Protein AF-A0A421CCI4-F1 (afdb_monomer)

Foldseek 3Di:
DVVVVVLVVVVVVLVVVLVVVCVVDVVVSVVSVPDPVVLVSVLVVCCVVPVDPPVSVVSVVVCVLLVVLVVQLVVQLVVCVVVVHDNVVSNVVSVVSSVVSVVVSCVVCVVVVNDD

Radius of gyration: 17.0 Å; Cα contacts (8 Å, |Δi|>4): 58; chains: 1; bounding box: 45×32×39 Å

Secondary structure (DSSP, 8-state):
-HHHHHHHHHHHHHHHHHHHHHHH-HHHHHHHHHS-HHHHHHHHHHHHHH--HHHHHHHHHHHHHHHHHHHHHHHHHHHHHHTT--HHHHHHHHHHHHHHHHHHHHHHHHHTT---

pLDDT: mean 93.93, std 5.48, range [61.75, 98.5]

Structure (mmCIF, N/CA/C/O backbone):
data_AF-A0A421CCI4-F1
#
_entry.id   AF-A0A421CCI4-F1
#
loop_
_atom_site.group_PDB
_atom_site.id
_atom_site.type_symbol
_atom_site.label_atom_id
_atom_site.label_alt_id
_atom_site.label_comp_id
_atom_site.label_asym_id
_atom_site.label_entity_id
_atom_site.label_seq_id
_atom_site.pdbx_PDB_ins_code
_atom_site.Cartn_x
_atom_site.Cartn_y
_atom_site.Cartn_z
_atom_site.occupancy
_atom_site.B_iso_or_equiv
_atom_site.auth_seq_id
_atom_site.auth_comp_id
_atom_site.auth_asym_id
_atom_site.auth_atom_id
_atom_site.pdbx_PDB_model_num
ATOM 1 N N . MET A 1 1 ? 25.540 0.327 0.038 1.00 84.88 1 MET A N 1
ATOM 2 C CA . MET A 1 1 ? 24.923 0.548 1.369 1.00 84.88 1 MET A CA 1
ATOM 3 C C . MET A 1 1 ? 24.220 1.898 1.479 1.00 84.88 1 MET A C 1
ATOM 5 O O . MET A 1 1 ? 23.029 1.889 1.754 1.00 84.88 1 MET A O 1
ATOM 9 N N . LEU A 1 2 ? 24.875 3.031 1.180 1.00 91.44 2 LEU A N 1
ATOM 10 C CA . LEU A 1 2 ? 24.261 4.371 1.271 1.00 91.44 2 LEU A CA 1
ATOM 11 C C . LEU A 1 2 ? 22.915 4.498 0.530 1.00 91.44 2 LEU A C 1
ATOM 13 O O . LEU A 1 2 ? 21.939 4.973 1.099 1.00 91.44 2 LEU A O 1
ATOM 17 N N . ARG A 1 3 ? 22.821 3.979 -0.700 1.00 89.25 3 ARG A N 1
ATOM 18 C CA . ARG A 1 3 ? 21.567 3.971 -1.474 1.00 89.25 3 ARG A CA 1
ATOM 19 C C . ARG A 1 3 ? 20.414 3.253 -0.760 1.00 89.25 3 ARG A C 1
ATOM 21 O O . ARG A 1 3 ? 19.285 3.723 -0.805 1.00 89.25 3 ARG A O 1
ATOM 28 N N . TYR A 1 4 ? 20.690 2.132 -0.094 1.00 92.00 4 TYR A N 1
ATOM 29 C CA . TYR A 1 4 ? 19.677 1.398 0.670 1.00 92.00 4 TYR A CA 1
ATOM 30 C C . TYR A 1 4 ? 19.251 2.169 1.920 1.00 92.00 4 TYR A C 1
ATOM 32 O O . TYR A 1 4 ? 18.060 2.240 2.198 1.00 92.00 4 TYR A O 1
ATOM 40 N N . ILE A 1 5 ? 20.196 2.812 2.615 1.00 95.12 5 ILE A N 1
ATOM 41 C CA . ILE A 1 5 ? 19.899 3.676 3.767 1.00 95.12 5 ILE A CA 1
ATOM 42 C C . ILE A 1 5 ? 18.965 4.816 3.348 1.00 95.12 5 ILE A C 1
ATOM 44 O O . ILE A 1 5 ? 17.956 5.047 4.005 1.00 95.12 5 ILE A O 1
ATOM 48 N N . VAL A 1 6 ? 19.239 5.470 2.215 1.00 93.50 6 VAL A N 1
ATOM 49 C CA . VAL A 1 6 ? 18.368 6.527 1.676 1.00 93.50 6 VAL A CA 1
ATOM 50 C C . VAL A 1 6 ? 16.974 5.985 1.350 1.00 93.50 6 VAL A C 1
ATOM 52 O O . VAL A 1 6 ? 15.985 6.580 1.773 1.00 93.50 6 VAL A O 1
ATOM 55 N N . LYS A 1 7 ? 16.871 4.837 0.661 1.00 91.31 7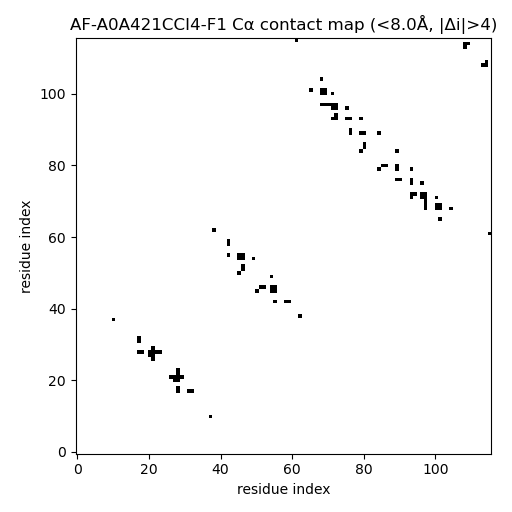 LYS A N 1
ATOM 56 C CA . LYS A 1 7 ? 15.572 4.202 0.364 1.00 91.31 7 LYS A CA 1
ATOM 57 C C . LYS A 1 7 ? 14.779 3.915 1.648 1.00 91.31 7 LYS A C 1
ATOM 59 O O . LYS A 1 7 ? 13.579 4.186 1.688 1.00 91.31 7 LYS A O 1
ATOM 64 N N . ILE A 1 8 ? 15.440 3.416 2.695 1.00 94.25 8 ILE A N 1
ATOM 65 C CA . ILE A 1 8 ? 14.822 3.120 3.996 1.00 94.25 8 ILE A CA 1
ATOM 66 C C . ILE A 1 8 ? 14.342 4.402 4.682 1.00 94.25 8 ILE A C 1
ATOM 68 O O . ILE A 1 8 ? 13.180 4.465 5.071 1.00 94.25 8 ILE A O 1
ATOM 72 N N . LEU A 1 9 ? 15.198 5.425 4.792 1.00 95.56 9 LEU A N 1
ATOM 73 C CA . LEU A 1 9 ? 14.865 6.685 5.466 1.00 95.56 9 LEU A CA 1
ATOM 74 C C . LEU A 1 9 ? 13.706 7.415 4.784 1.00 95.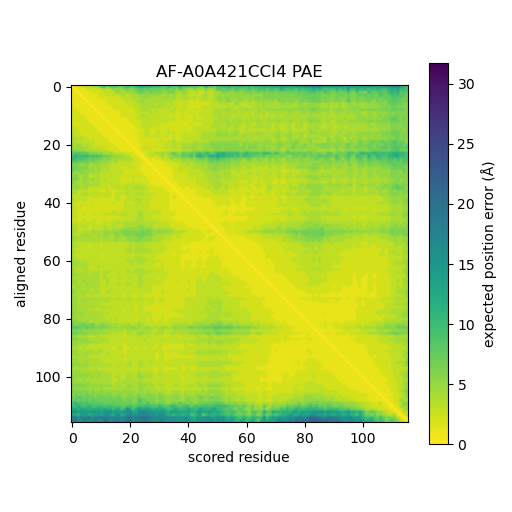56 9 LEU A C 1
ATOM 76 O O . LEU A 1 9 ? 12.776 7.852 5.452 1.00 95.56 9 LEU A O 1
ATOM 80 N N . VAL A 1 10 ? 13.721 7.515 3.454 1.00 93.44 10 VAL A N 1
ATOM 81 C CA . VAL A 1 10 ? 12.626 8.161 2.715 1.00 93.44 10 VAL A CA 1
ATOM 82 C C . VAL A 1 10 ? 11.316 7.398 2.921 1.00 93.44 10 VAL A C 1
ATOM 84 O O . VAL A 1 10 ? 10.279 8.008 3.177 1.00 93.44 10 VAL A O 1
ATOM 87 N N . SER A 1 11 ? 11.357 6.063 2.870 1.00 92.50 11 SER A N 1
ATOM 88 C CA . SER A 1 11 ? 10.158 5.236 3.048 1.00 92.50 11 SER A CA 1
ATOM 89 C C . SER A 1 11 ? 9.589 5.345 4.464 1.00 92.50 11 SER A C 1
ATOM 91 O O . SER A 1 11 ? 8.379 5.502 4.626 1.00 92.50 11 SER A O 1
ATOM 93 N N . SER A 1 12 ? 10.440 5.306 5.495 1.00 94.50 12 SER A N 1
ATOM 94 C CA . SER A 1 12 ? 9.995 5.415 6.887 1.00 94.50 12 SER A CA 1
ATOM 95 C C . SER A 1 12 ? 9.431 6.800 7.202 1.00 94.50 12 SER A C 1
ATOM 97 O O . SER A 1 12 ? 8.395 6.888 7.858 1.00 94.50 12 SER A O 1
ATOM 99 N N . VAL A 1 13 ? 10.038 7.871 6.676 1.00 94.31 13 VAL A N 1
ATOM 100 C CA . VAL A 1 13 ? 9.523 9.241 6.819 1.00 94.31 13 VAL A CA 1
ATOM 101 C C . VAL A 1 13 ? 8.119 9.356 6.235 1.00 94.31 13 VAL A C 1
ATOM 103 O O . VAL A 1 13 ? 7.236 9.886 6.906 1.00 94.31 13 VAL A O 1
ATOM 106 N N . ILE A 1 14 ? 7.870 8.815 5.038 1.00 91.75 14 ILE A N 1
ATOM 107 C CA . ILE A 1 14 ? 6.521 8.828 4.454 1.00 91.75 14 ILE A CA 1
ATOM 108 C C . ILE A 1 14 ? 5.532 8.090 5.357 1.00 91.75 14 ILE A C 1
ATOM 110 O O . ILE A 1 14 ? 4.484 8.644 5.673 1.00 91.75 14 ILE A O 1
ATOM 114 N N . ILE A 1 15 ? 5.865 6.882 5.824 1.00 92.38 15 ILE A N 1
ATOM 115 C CA . ILE A 1 15 ? 4.981 6.095 6.700 1.00 92.38 15 ILE A CA 1
ATOM 116 C C . ILE A 1 15 ? 4.620 6.878 7.971 1.00 92.38 15 ILE A C 1
ATOM 118 O O . ILE A 1 15 ? 3.447 6.942 8.346 1.00 92.38 15 ILE A O 1
ATOM 122 N N . VAL A 1 16 ? 5.610 7.506 8.613 1.00 93.88 16 VAL A N 1
ATOM 123 C CA . VAL A 1 16 ? 5.395 8.322 9.816 1.00 93.88 16 VAL A CA 1
ATOM 124 C C . VAL A 1 16 ? 4.510 9.525 9.501 1.00 93.88 16 VAL A C 1
ATOM 126 O O . VAL A 1 16 ? 3.534 9.753 10.208 1.00 93.88 16 VAL A O 1
ATOM 129 N N . LEU A 1 17 ? 4.786 10.256 8.418 1.00 90.88 17 LEU A N 1
ATOM 130 C CA . LEU A 1 17 ? 3.983 11.414 8.019 1.00 90.88 17 LEU A CA 1
ATOM 131 C C . LEU A 1 17 ? 2.518 11.037 7.771 1.00 90.88 17 LEU A C 1
ATOM 133 O O . LEU A 1 17 ? 1.625 11.707 8.289 1.00 90.88 17 LEU A O 1
ATOM 137 N N . VAL A 1 18 ? 2.255 9.951 7.036 1.00 90.56 18 VAL A N 1
ATOM 138 C CA . VAL A 1 18 ? 0.880 9.483 6.793 1.00 90.56 18 VAL A CA 1
ATOM 139 C C . VAL A 1 18 ? 0.191 9.108 8.106 1.00 90.56 18 VAL A C 1
ATOM 141 O O . VAL A 1 18 ? -0.956 9.502 8.323 1.00 90.56 18 VAL A O 1
ATOM 144 N N . SER A 1 19 ? 0.885 8.399 9.000 1.00 90.56 19 SER A N 1
ATOM 145 C CA . SER A 1 19 ? 0.355 8.010 10.313 1.00 90.56 19 SER A CA 1
ATOM 146 C C . SER A 1 19 ? -0.009 9.229 11.169 1.00 90.56 19 SER A C 1
ATOM 148 O O . SER A 1 19 ? -1.127 9.319 11.677 1.00 90.56 19 SER A O 1
ATOM 150 N N . GLU A 1 20 ? 0.887 10.213 11.276 1.00 93.50 20 GLU A N 1
ATOM 151 C CA . GLU A 1 20 ? 0.664 11.409 12.094 1.00 93.50 20 GLU A CA 1
ATOM 152 C C . GLU A 1 20 ? -0.438 12.316 11.537 1.00 93.50 20 GLU A C 1
ATOM 154 O O . GLU A 1 20 ? -1.245 12.855 12.299 1.00 93.50 20 GLU A O 1
ATOM 159 N N . VAL A 1 21 ? -0.524 12.470 10.213 1.00 91.00 21 VAL A N 1
ATOM 160 C CA . VAL A 1 21 ? -1.592 13.268 9.596 1.00 91.00 21 VAL A CA 1
ATOM 161 C C . VAL A 1 21 ? -2.949 12.577 9.744 1.00 91.00 21 VAL A C 1
ATOM 163 O O . VAL A 1 21 ? -3.941 13.235 10.067 1.00 91.00 21 VAL A O 1
ATOM 166 N N . SER A 1 22 ? -2.997 11.250 9.595 1.00 90.06 22 SER A N 1
ATOM 167 C CA . SER A 1 22 ? -4.241 10.476 9.705 1.00 90.06 22 SER A CA 1
ATOM 168 C C . SER A 1 22 ? -4.850 10.508 11.108 1.00 90.06 22 SER A C 1
ATOM 170 O O . SER A 1 22 ? -6.070 10.444 11.240 1.00 90.06 22 SER A O 1
ATOM 172 N N . LYS A 1 23 ? -4.032 10.676 12.158 1.00 90.81 23 LYS A N 1
ATOM 173 C CA . LYS A 1 23 ? -4.517 10.875 13.538 1.00 90.81 23 LYS A CA 1
ATOM 174 C C . LYS A 1 23 ? -5.273 12.193 13.720 1.00 90.81 23 LYS A C 1
ATOM 176 O O . LYS A 1 23 ? -6.156 12.271 14.567 1.00 90.81 23 LYS A O 1
ATOM 181 N N . LYS A 1 24 ? -4.913 13.235 12.961 1.00 90.06 24 LYS A N 1
ATOM 182 C CA . LYS A 1 24 ? -5.475 14.589 13.105 1.00 90.06 24 LYS A CA 1
ATOM 183 C C . LYS A 1 24 ? -6.760 14.788 12.303 1.00 90.06 24 LYS A C 1
ATOM 185 O O . LYS A 1 24 ? -7.633 15.530 12.736 1.00 90.06 24 LYS A O 1
ATOM 190 N N . SER A 1 25 ? -6.875 14.162 11.131 1.00 90.44 25 SER A N 1
ATOM 191 C CA . SER A 1 25 ? -8.066 14.254 10.280 1.00 90.44 25 SER A CA 1
ATOM 192 C C . SER A 1 25 ? -8.259 12.977 9.473 1.00 90.44 25 SER A C 1
ATOM 194 O O . SER A 1 25 ? -7.410 12.622 8.658 1.00 90.44 25 SER A O 1
ATOM 196 N N . GLY A 1 26 ? -9.413 12.326 9.641 1.00 87.06 26 GLY A N 1
ATOM 197 C CA . GLY A 1 26 ? -9.762 11.132 8.867 1.00 87.06 26 GLY A CA 1
ATOM 198 C C . GLY A 1 26 ? -9.917 11.406 7.366 1.00 87.06 26 GLY A C 1
ATOM 199 O O . GLY A 1 26 ? -9.564 10.556 6.557 1.00 87.06 26 GLY A O 1
ATOM 200 N N . TYR A 1 27 ? -10.379 12.603 6.981 1.00 90.69 27 TYR A N 1
ATOM 201 C CA . TYR A 1 27 ? -10.513 12.989 5.571 1.00 90.69 27 TYR A CA 1
ATOM 202 C C . TYR A 1 27 ? -9.147 13.172 4.898 1.00 90.69 27 TYR A C 1
ATOM 204 O O . TYR A 1 27 ? -8.876 12.562 3.866 1.00 90.69 27 TYR A O 1
ATOM 212 N N . ILE A 1 28 ? -8.261 13.968 5.510 1.00 91.50 28 ILE A N 1
ATOM 213 C CA . ILE A 1 28 ? -6.909 14.197 4.977 1.00 91.50 28 ILE A CA 1
ATOM 214 C C . ILE A 1 28 ? -6.098 12.899 5.038 1.00 91.50 28 ILE A C 1
ATOM 216 O O . ILE A 1 28 ? -5.391 12.573 4.088 1.00 91.50 28 ILE A O 1
ATOM 220 N N . GLY A 1 29 ? -6.247 12.129 6.120 1.00 88.56 29 GL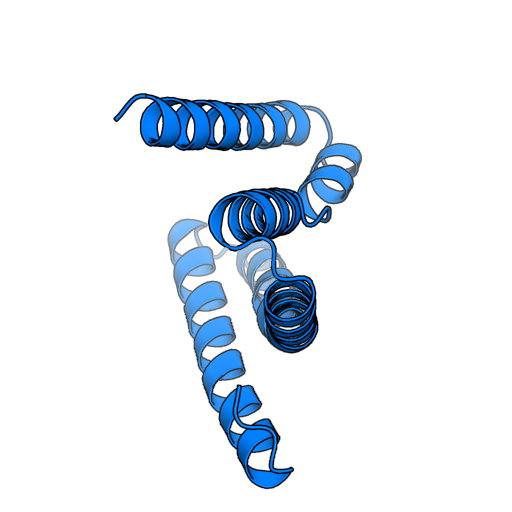Y A N 1
ATOM 221 C CA . GLY A 1 29 ? -5.654 10.803 6.253 1.00 88.56 29 GLY A CA 1
ATOM 222 C C . GLY A 1 29 ? -6.077 9.866 5.127 1.00 88.56 29 GLY A C 1
ATOM 223 O O . GLY A 1 29 ? -5.221 9.266 4.487 1.00 88.56 29 GLY A O 1
ATOM 224 N N . GLY A 1 30 ? -7.376 9.806 4.818 1.00 90.25 30 GLY A N 1
ATOM 225 C CA . GLY A 1 30 ? -7.907 9.022 3.701 1.00 90.25 30 GLY A CA 1
ATOM 226 C C . GLY A 1 30 ? -7.367 9.468 2.340 1.00 90.25 30 GLY A C 1
ATOM 227 O O . GLY A 1 30 ? -6.949 8.626 1.550 1.00 90.25 30 GLY A O 1
ATOM 228 N N . LEU A 1 31 ? -7.304 10.781 2.085 1.00 92.06 31 LEU A N 1
ATOM 229 C CA . LEU A 1 31 ? -6.723 11.329 0.854 1.00 92.06 31 LEU A CA 1
ATOM 230 C C . LEU A 1 31 ? -5.260 10.923 0.691 1.00 92.06 31 LEU A C 1
ATOM 232 O O . LEU A 1 31 ? -4.893 10.360 -0.337 1.00 92.06 31 LEU A O 1
ATOM 236 N N . ILE A 1 32 ? -4.433 11.162 1.708 1.00 90.12 32 ILE A N 1
ATOM 237 C CA . ILE A 1 32 ? -3.004 10.847 1.648 1.00 90.12 32 ILE A CA 1
ATOM 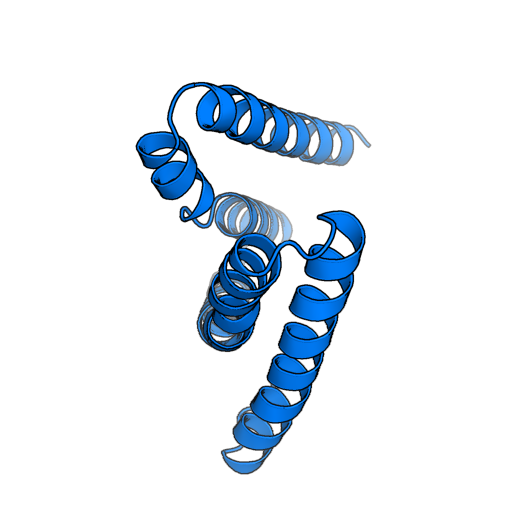238 C C . ILE A 1 32 ? -2.786 9.334 1.548 1.00 90.12 32 ILE A C 1
ATOM 240 O O . ILE A 1 32 ? -1.966 8.896 0.747 1.00 90.12 32 ILE A O 1
ATOM 244 N N . ALA A 1 33 ? -3.533 8.533 2.311 1.00 88.00 33 ALA A N 1
ATOM 245 C CA . ALA A 1 33 ? -3.444 7.076 2.259 1.00 88.00 33 ALA A CA 1
ATOM 246 C C . ALA A 1 33 ? -3.901 6.493 0.909 1.00 88.00 33 ALA A C 1
ATOM 248 O O . ALA A 1 33 ? -3.448 5.413 0.540 1.00 88.00 33 ALA A O 1
ATOM 249 N N . SER A 1 34 ? -4.766 7.195 0.165 1.00 91.19 34 SER A N 1
ATOM 250 C CA . SER A 1 34 ? -5.183 6.788 -1.186 1.00 91.19 34 SER A CA 1
ATOM 251 C C . SER A 1 34 ? -4.137 7.076 -2.267 1.00 91.19 34 SER A C 1
ATOM 253 O O . SER A 1 34 ? -4.189 6.479 -3.343 1.00 91.19 34 SER A O 1
ATOM 255 N N . LEU A 1 35 ? -3.178 7.974 -2.003 1.00 92.94 35 LEU A N 1
ATOM 256 C CA . LEU A 1 35 ? -2.118 8.280 -2.956 1.00 92.94 35 LEU A CA 1
ATOM 257 C C . LEU A 1 35 ? -1.177 7.075 -3.107 1.00 92.94 35 LEU A C 1
ATOM 259 O O . LEU A 1 35 ? -0.761 6.484 -2.108 1.00 92.94 35 LEU A O 1
ATOM 263 N N . PRO A 1 36 ? -0.733 6.748 -4.333 1.00 93.50 36 PRO A N 1
ATOM 264 C CA . PRO A 1 36 ? 0.153 5.618 -4.588 1.00 93.50 36 PRO A CA 1
ATOM 265 C C . PRO A 1 36 ? 1.614 5.925 -4.202 1.00 93.50 36 PRO A C 1
ATOM 267 O O . PRO A 1 36 ? 2.528 5.593 -4.948 1.00 93.50 36 PRO A O 1
ATOM 270 N N . LEU A 1 37 ? 1.875 6.557 -3.050 1.00 93.19 37 LEU A N 1
ATOM 271 C CA . LEU A 1 37 ? 3.201 7.064 -2.660 1.00 93.19 37 LEU A CA 1
ATOM 272 C C . LEU A 1 37 ? 4.277 5.971 -2.659 1.00 93.19 37 LEU A C 1
ATOM 274 O O . LEU A 1 37 ? 5.378 6.173 -3.170 1.00 93.19 37 LEU A O 1
ATOM 278 N N . THR A 1 38 ? 3.949 4.791 -2.129 1.00 92.19 38 THR A N 1
ATOM 279 C CA . THR A 1 38 ? 4.854 3.632 -2.115 1.00 92.19 38 THR A CA 1
ATOM 280 C C . THR A 1 38 ? 5.169 3.148 -3.529 1.00 92.19 38 THR A C 1
ATOM 282 O O . THR A 1 38 ? 6.325 2.875 -3.849 1.00 92.19 38 THR A O 1
ATOM 285 N N . SER A 1 39 ? 4.158 3.107 -4.396 1.00 94.19 39 SER A N 1
ATOM 286 C CA . SER A 1 39 ? 4.295 2.723 -5.802 1.00 94.19 39 SER A CA 1
ATOM 287 C C . SER A 1 39 ? 5.085 3.758 -6.600 1.00 94.19 39 SER A C 1
ATOM 289 O O . SER A 1 39 ? 5.969 3.390 -7.364 1.00 94.19 39 SER A O 1
ATOM 291 N N . MET A 1 40 ? 4.842 5.052 -6.381 1.00 95.56 40 MET A N 1
ATOM 292 C CA . MET A 1 40 ? 5.598 6.140 -7.005 1.00 95.56 40 MET A CA 1
ATOM 293 C C . MET A 1 40 ? 7.079 6.062 -6.637 1.00 95.56 40 MET A C 1
ATOM 295 O O . MET A 1 40 ? 7.931 6.167 -7.516 1.00 95.56 40 MET A O 1
ATOM 299 N N . LEU A 1 41 ? 7.398 5.809 -5.362 1.00 94.62 41 LEU A N 1
ATOM 300 C CA . LEU A 1 41 ? 8.777 5.571 -4.940 1.00 94.62 41 LEU A CA 1
ATOM 301 C C . LEU A 1 41 ? 9.369 4.329 -5.610 1.00 94.62 41 LEU A C 1
ATOM 303 O O . LEU A 1 41 ? 10.486 4.394 -6.117 1.00 94.62 41 LEU A O 1
ATOM 307 N N . ALA A 1 42 ? 8.646 3.208 -5.634 1.00 94.75 42 ALA A N 1
ATOM 308 C CA . ALA A 1 42 ? 9.119 1.982 -6.270 1.00 94.75 42 ALA A CA 1
ATOM 309 C C . ALA A 1 42 ? 9.423 2.192 -7.763 1.00 94.75 42 ALA A C 1
ATOM 311 O O . ALA A 1 42 ? 10.496 1.805 -8.222 1.00 94.75 42 ALA A O 1
ATOM 312 N N . LEU A 1 43 ? 8.532 2.868 -8.495 1.00 97.31 43 LEU A N 1
ATOM 313 C CA . LEU A 1 43 ? 8.707 3.214 -9.908 1.00 97.31 43 LEU A CA 1
ATOM 314 C C . LEU A 1 43 ? 9.892 4.163 -10.118 1.00 97.31 43 LEU A C 1
ATOM 316 O O . LEU A 1 43 ? 10.713 3.930 -11.005 1.00 97.31 43 LEU A O 1
ATOM 320 N N . PHE A 1 44 ? 10.028 5.189 -9.272 1.00 95.81 44 PHE A N 1
ATOM 321 C CA . PHE A 1 44 ? 11.164 6.109 -9.309 1.00 95.81 44 PHE A CA 1
ATOM 322 C C . PHE A 1 44 ? 12.485 5.361 -9.127 1.00 95.81 44 PHE A C 1
ATOM 324 O O . PHE A 1 44 ? 13.416 5.524 -9.919 1.00 95.81 44 PHE A O 1
ATOM 331 N N . TRP A 1 45 ? 12.576 4.499 -8.114 1.00 95.25 45 TRP A N 1
ATOM 332 C CA . TRP A 1 45 ? 13.780 3.711 -7.887 1.00 95.25 45 TRP A CA 1
ATOM 333 C C . TRP A 1 45 ? 14.045 2.728 -9.023 1.00 95.25 45 TRP A C 1
ATOM 335 O O . TRP A 1 45 ? 15.185 2.657 -9.467 1.00 95.25 45 TRP A O 1
ATOM 345 N N . LEU A 1 46 ? 13.017 2.043 -9.533 1.00 96.75 46 LEU A N 1
ATOM 346 C CA . LEU A 1 46 ? 13.132 1.111 -10.654 1.00 96.75 46 LEU A CA 1
ATOM 347 C C . LEU A 1 46 ? 13.686 1.800 -11.903 1.00 96.75 46 LEU A C 1
ATOM 349 O O . LEU A 1 46 ? 14.590 1.263 -12.544 1.00 96.75 46 LEU A O 1
ATOM 353 N N . TYR A 1 47 ? 13.193 2.996 -12.228 1.00 97.62 47 TYR A N 1
ATOM 354 C CA . TYR A 1 47 ? 13.724 3.778 -13.338 1.00 97.62 47 TYR A CA 1
ATOM 355 C C . TYR A 1 47 ? 15.190 4.151 -13.105 1.00 97.62 47 TYR A C 1
ATOM 357 O O . TYR A 1 47 ? 16.024 3.899 -13.961 1.00 97.62 47 TYR A O 1
ATOM 365 N N . ASN A 1 48 ? 15.540 4.657 -11.921 1.00 95.94 48 ASN A N 1
ATOM 366 C CA . ASN A 1 48 ? 16.929 5.009 -11.596 1.00 95.94 48 ASN A CA 1
ATOM 367 C C . ASN A 1 48 ? 17.869 3.788 -11.513 1.00 95.94 48 ASN A C 1
ATOM 369 O O . ASN A 1 48 ? 19.084 3.925 -11.612 1.00 95.94 48 ASN A O 1
ATOM 373 N N . ASP A 1 49 ? 17.335 2.598 -11.244 1.00 94.38 49 ASP A N 1
ATOM 374 C CA . ASP A 1 49 ? 18.072 1.335 -11.209 1.00 94.38 49 ASP A CA 1
ATOM 375 C C . ASP A 1 49 ? 18.267 0.735 -12.613 1.00 94.38 49 ASP A C 1
ATOM 377 O O . ASP A 1 49 ? 19.279 0.085 -12.859 1.00 94.38 49 ASP A O 1
ATOM 381 N N . THR A 1 50 ? 17.321 0.938 -13.536 1.00 96.88 50 THR A N 1
ATOM 382 C CA . THR A 1 50 ? 17.282 0.205 -14.818 1.00 96.88 50 THR A CA 1
ATOM 383 C C . THR A 1 50 ? 17.333 1.076 -16.070 1.00 96.88 50 THR A C 1
ATOM 385 O O . THR A 1 50 ? 17.557 0.543 -17.153 1.00 96.88 50 THR A O 1
ATOM 388 N N . ASN A 1 51 ? 17.089 2.383 -15.946 1.00 96.81 51 ASN A N 1
ATOM 389 C CA . ASN A 1 51 ? 16.858 3.337 -17.037 1.00 96.81 51 ASN A CA 1
ATOM 390 C C . ASN A 1 51 ? 15.847 2.841 -18.094 1.00 96.81 51 ASN A C 1
ATOM 392 O O . ASN A 1 51 ? 15.925 3.211 -19.262 1.00 96.81 51 ASN A O 1
ATOM 396 N N . SER A 1 52 ? 14.900 1.977 -17.704 1.00 97.94 52 SER A N 1
ATOM 397 C CA . SER A 1 52 ? 13.962 1.335 -18.627 1.00 97.94 52 SER A CA 1
ATOM 398 C C . SER A 1 52 ? 12.532 1.810 -18.397 1.00 97.94 52 SER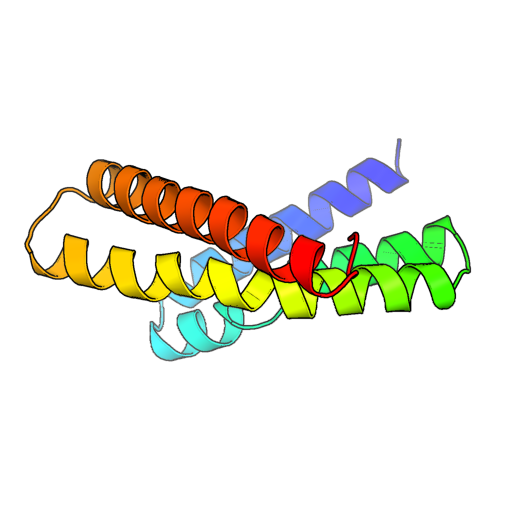 A C 1
ATOM 400 O O . SER A 1 52 ? 11.866 1.385 -17.452 1.00 97.94 52 SER A O 1
ATOM 402 N N . SER A 1 53 ? 12.017 2.631 -19.313 1.00 97.19 53 SER A N 1
ATOM 403 C CA . SER A 1 53 ? 10.602 3.031 -19.311 1.00 97.19 53 SER A CA 1
ATOM 404 C C . SER A 1 53 ? 9.656 1.849 -19.540 1.00 97.19 53 SER A C 1
ATOM 406 O O . SER A 1 53 ? 8.534 1.865 -19.046 1.00 97.19 5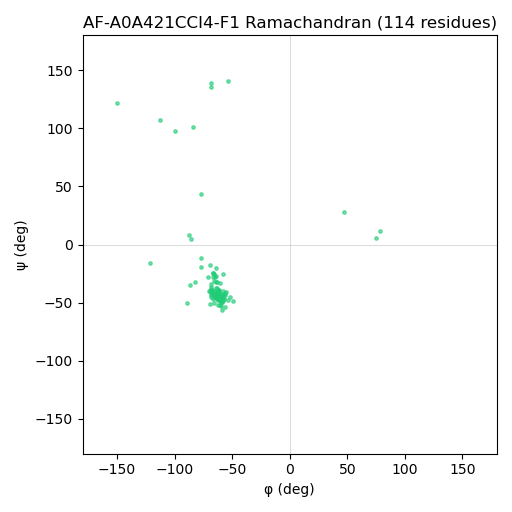3 SER A O 1
ATOM 408 N N . SER A 1 54 ? 10.109 0.797 -20.234 1.00 97.62 54 SER A N 1
ATOM 409 C CA . SER A 1 54 ? 9.318 -0.424 -20.440 1.00 97.62 54 SER A CA 1
ATOM 410 C C . SER A 1 54 ? 9.067 -1.161 -19.121 1.00 97.62 54 SER A C 1
ATOM 412 O O . SER A 1 54 ? 7.918 -1.480 -18.830 1.00 97.62 54 SER A O 1
ATOM 414 N N . LYS A 1 55 ? 10.091 -1.323 -18.269 1.00 97.12 55 LYS A N 1
ATOM 415 C CA . LYS A 1 55 ? 9.923 -1.921 -16.931 1.00 97.12 55 LYS A CA 1
ATOM 416 C C . LYS A 1 55 ? 9.022 -1.083 -16.024 1.00 97.12 55 LYS A C 1
ATOM 418 O O . LYS A 1 55 ? 8.242 -1.621 -15.246 1.00 97.12 55 LYS A O 1
ATOM 423 N N . VAL A 1 56 ? 9.118 0.244 -16.124 1.00 97.88 56 VAL A N 1
ATOM 424 C CA . VAL A 1 56 ? 8.232 1.166 -15.395 1.00 97.88 56 VAL A CA 1
ATOM 425 C C . VAL A 1 56 ? 6.782 1.006 -15.858 1.00 97.88 56 VAL A C 1
ATOM 427 O O . VAL A 1 56 ? 5.888 0.935 -15.016 1.00 97.88 56 VAL A O 1
ATOM 430 N N . ALA A 1 57 ? 6.536 0.914 -17.168 1.00 97.50 57 ALA A N 1
ATOM 431 C CA . ALA A 1 57 ? 5.199 0.706 -17.723 1.00 97.50 57 ALA A CA 1
ATOM 432 C C . ALA A 1 57 ? 4.610 -0.656 -17.319 1.00 97.50 57 ALA A C 1
ATOM 434 O O . ALA A 1 57 ? 3.442 -0.729 -16.935 1.00 97.50 57 ALA A O 1
ATOM 435 N N . GLU A 1 58 ? 5.423 -1.713 -17.342 1.00 96.00 58 GLU A N 1
ATOM 436 C CA . GLU A 1 58 ? 5.040 -3.057 -16.902 1.00 96.00 58 GLU A CA 1
ATOM 437 C C . GLU A 1 58 ? 4.634 -3.063 -15.423 1.00 96.00 58 GLU A C 1
ATOM 439 O O . GLU A 1 58 ? 3.512 -3.450 -15.095 1.00 96.00 58 GLU A O 1
ATOM 444 N N . LEU A 1 59 ? 5.483 -2.527 -14.535 1.00 96.25 59 LEU A N 1
ATOM 445 C CA . LEU A 1 59 ? 5.167 -2.437 -13.108 1.00 96.25 59 LEU A CA 1
ATOM 446 C C . LEU A 1 59 ? 3.930 -1.562 -12.855 1.00 96.25 59 LEU A C 1
ATOM 448 O O . LEU A 1 59 ? 3.083 -1.925 -12.044 1.00 96.25 59 LEU A O 1
ATOM 452 N N . SER A 1 60 ? 3.789 -0.438 -13.562 1.00 96.69 60 SER A N 1
ATOM 453 C CA . SER A 1 60 ? 2.616 0.441 -13.431 1.00 96.69 60 SER A CA 1
ATOM 454 C C . SER A 1 60 ? 1.323 -0.271 -13.834 1.00 96.69 60 SER A C 1
ATOM 456 O O . SER A 1 60 ? 0.311 -0.146 -13.148 1.00 96.69 60 SER A O 1
ATOM 458 N N . THR A 1 61 ? 1.363 -1.057 -14.913 1.00 95.31 61 THR A N 1
ATOM 459 C CA . THR A 1 61 ? 0.223 -1.857 -15.386 1.00 95.31 61 THR A CA 1
ATOM 460 C C . THR A 1 61 ? -0.112 -2.974 -14.399 1.00 95.31 61 THR A C 1
ATOM 462 O O . THR A 1 61 ? -1.282 -3.182 -14.076 1.00 95.31 61 THR A O 1
ATOM 465 N N . GLY A 1 62 ? 0.908 -3.648 -13.857 1.00 94.94 62 GLY A N 1
ATOM 466 C CA . GLY A 1 62 ? 0.731 -4.641 -12.800 1.00 94.94 62 GLY A CA 1
ATOM 467 C C . GLY A 1 62 ? 0.071 -4.042 -11.560 1.00 94.94 62 GLY A C 1
ATOM 468 O O . GLY A 1 62 ? -0.919 -4.580 -11.071 1.00 94.94 62 GLY A O 1
ATOM 469 N N . ILE A 1 63 ? 0.550 -2.884 -11.091 1.00 95.44 63 ILE A N 1
ATOM 470 C CA . ILE A 1 63 ? -0.043 -2.166 -9.954 1.00 95.44 63 ILE A CA 1
ATOM 471 C C . ILE A 1 63 ? -1.501 -1.804 -10.243 1.00 95.44 63 ILE A C 1
ATOM 473 O O . ILE A 1 63 ? -2.355 -2.068 -9.402 1.00 95.44 63 ILE A O 1
ATOM 477 N N . LEU A 1 64 ? -1.811 -1.256 -11.423 1.00 95.25 64 LEU A N 1
ATOM 478 C CA . LEU A 1 64 ? -3.182 -0.904 -11.809 1.00 95.25 64 LEU A CA 1
ATOM 479 C C . LEU A 1 64 ? -4.139 -2.097 -11.671 1.00 95.25 64 LEU A C 1
ATOM 481 O O . LEU A 1 64 ? -5.210 -1.968 -11.079 1.00 95.25 64 LEU A O 1
ATOM 485 N N . LEU A 1 65 ? -3.740 -3.260 -12.187 1.00 94.94 65 LEU A N 1
ATOM 486 C CA . LEU A 1 65 ? -4.548 -4.476 -12.127 1.00 94.94 65 LEU A CA 1
ATOM 487 C C . LEU A 1 65 ? -4.672 -4.996 -10.689 1.00 94.94 65 LEU A C 1
ATOM 489 O O . LEU A 1 65 ? -5.769 -5.327 -10.242 1.00 94.94 65 LEU A O 1
ATOM 493 N N . PHE A 1 66 ? -3.575 -5.007 -9.935 1.00 94.25 66 PHE A N 1
ATOM 494 C CA . PHE A 1 66 ? -3.532 -5.512 -8.563 1.00 94.25 66 PHE A CA 1
ATOM 495 C C . PHE A 1 66 ? -4.114 -4.564 -7.507 1.00 94.25 66 PHE A C 1
ATOM 497 O O . PHE A 1 66 ? -4.362 -5.001 -6.383 1.00 94.25 66 PHE A O 1
ATOM 504 N N . VAL A 1 67 ? -4.398 -3.304 -7.837 1.00 95.75 67 VAL A N 1
ATOM 505 C CA . VAL A 1 67 ? -5.170 -2.407 -6.965 1.00 95.75 67 VAL A CA 1
ATOM 506 C C . VAL A 1 67 ? -6.628 -2.861 -6.862 1.00 95.75 67 VAL A C 1
ATOM 508 O O . VAL A 1 67 ? -7.210 -2.765 -5.789 1.00 95.75 67 VAL A O 1
ATOM 511 N N . LEU A 1 68 ? -7.218 -3.424 -7.919 1.00 95.50 68 LEU A N 1
ATOM 512 C CA . LEU A 1 68 ? -8.616 -3.873 -7.897 1.00 95.50 68 LEU A CA 1
ATOM 513 C C . LEU A 1 68 ? -8.916 -4.889 -6.776 1.00 95.50 68 LEU A C 1
ATOM 515 O O . LEU A 1 68 ? -9.817 -4.627 -5.976 1.00 95.50 68 LEU A O 1
ATOM 519 N N . PRO A 1 69 ? -8.177 -6.011 -6.639 1.00 96.62 69 PRO A N 1
ATOM 520 C CA . PRO A 1 69 ? -8.386 -6.929 -5.520 1.00 96.62 69 PRO A CA 1
ATOM 521 C C . PRO A 1 69 ? -8.011 -6.319 -4.160 1.00 96.62 69 PRO A C 1
ATOM 523 O O . PRO A 1 69 ? -8.584 -6.724 -3.151 1.00 96.62 69 PRO A O 1
ATOM 526 N N . SER A 1 70 ? -7.118 -5.321 -4.094 1.00 96.81 70 SER A N 1
ATOM 527 C CA . SER A 1 70 ? -6.762 -4.668 -2.821 1.00 96.81 70 SER A CA 1
ATOM 528 C C . SER A 1 70 ? -7.930 -3.883 -2.207 1.00 96.81 70 SER A C 1
ATOM 530 O O . SER A 1 70 ? -8.049 -3.807 -0.983 1.00 96.81 70 SER A O 1
ATOM 532 N N . LEU A 1 71 ? -8.860 -3.384 -3.035 1.00 96.94 71 LEU A N 1
ATOM 533 C CA . LEU A 1 71 ? -10.073 -2.686 -2.585 1.00 96.94 71 LEU A CA 1
ATOM 534 C C . LEU A 1 71 ? -10.951 -3.540 -1.659 1.00 96.94 71 LEU A C 1
ATOM 536 O O . LEU A 1 71 ? -11.658 -2.994 -0.811 1.00 96.94 71 LEU A O 1
ATOM 540 N N . ILE A 1 72 ? -10.865 -4.872 -1.758 1.00 98.25 72 ILE A N 1
ATOM 541 C CA . ILE A 1 72 ? -11.564 -5.809 -0.866 1.00 98.25 72 ILE A CA 1
ATOM 542 C C . ILE A 1 72 ? -11.221 -5.522 0.598 1.00 98.25 72 ILE A C 1
ATOM 544 O O . ILE A 1 72 ? -12.112 -5.517 1.448 1.00 98.25 72 ILE A O 1
ATOM 548 N N . PHE A 1 73 ? -9.953 -5.226 0.899 1.00 98.31 73 PHE A N 1
ATOM 549 C CA . PHE A 1 73 ? -9.518 -4.901 2.255 1.00 98.31 73 PHE A CA 1
ATOM 550 C C . PHE A 1 73 ? -10.219 -3.648 2.789 1.00 98.31 73 PHE A C 1
ATOM 552 O O . PHE A 1 73 ? -10.723 -3.651 3.915 1.00 98.31 73 PHE A O 1
ATOM 559 N N . PHE A 1 74 ? -10.301 -2.599 1.966 1.00 95.75 74 PHE A N 1
ATOM 560 C CA . PHE A 1 74 ? -10.911 -1.317 2.329 1.00 95.75 74 PHE A CA 1
ATOM 561 C C . PHE A 1 74 ? -12.430 -1.392 2.506 1.00 95.75 74 PHE A C 1
ATOM 563 O O . PHE A 1 74 ? -13.004 -0.526 3.160 1.00 95.75 74 PHE A O 1
ATOM 570 N N . VAL A 1 75 ? -13.078 -2.436 1.986 1.00 97.94 75 VAL A N 1
ATOM 571 C CA . VAL A 1 75 ? -14.492 -2.742 2.249 1.00 97.94 75 VAL A CA 1
ATOM 572 C C . VAL A 1 75 ? -14.635 -3.630 3.486 1.00 97.94 75 VAL A C 1
ATOM 574 O O . VAL A 1 75 ? -15.406 -3.320 4.395 1.00 97.94 75 VAL A O 1
ATOM 577 N N . ALA A 1 76 ? -13.877 -4.726 3.555 1.00 98.31 76 ALA A N 1
ATOM 578 C CA . ALA A 1 76 ? -13.991 -5.722 4.616 1.00 98.31 76 ALA A CA 1
ATOM 579 C C . ALA A 1 76 ? -13.621 -5.154 5.992 1.00 98.31 76 ALA A C 1
ATOM 581 O O . ALA A 1 76 ? -14.352 -5.361 6.959 1.00 98.31 76 ALA A O 1
ATOM 582 N N . MET A 1 77 ? -12.522 -4.404 6.085 1.00 98.38 77 MET A N 1
ATOM 583 C CA . MET A 1 77 ? -12.025 -3.877 7.354 1.00 98.38 77 MET A CA 1
ATOM 584 C C . MET A 1 77 ? -13.044 -2.974 8.081 1.00 98.38 77 MET A C 1
ATOM 586 O O . MET A 1 77 ? -13.423 -3.303 9.210 1.00 98.38 77 MET A O 1
ATOM 590 N N . PRO A 1 78 ? -13.579 -1.891 7.479 1.00 97.00 78 PRO A N 1
ATOM 591 C CA . PRO A 1 78 ? -14.569 -1.061 8.163 1.00 97.00 78 PRO A CA 1
ATOM 592 C C . PRO A 1 78 ? -15.867 -1.814 8.479 1.00 97.00 78 PRO A C 1
ATOM 594 O O . PRO A 1 78 ? -16.482 -1.532 9.505 1.00 97.00 78 PRO A O 1
ATOM 597 N N . LEU A 1 79 ? -16.288 -2.782 7.655 1.00 98.44 79 LEU A N 1
ATOM 598 C CA . LEU A 1 79 ? -17.469 -3.604 7.944 1.00 98.44 79 LEU A CA 1
ATOM 599 C C . LEU A 1 79 ? -17.273 -4.480 9.187 1.00 98.44 79 LEU A C 1
ATOM 601 O O . LEU A 1 79 ? -18.164 -4.542 10.033 1.00 98.44 79 LEU A O 1
ATOM 605 N N . LEU A 1 80 ? -16.118 -5.140 9.312 1.00 98.50 80 LEU A N 1
ATOM 606 C CA . LEU A 1 80 ? -15.797 -5.979 10.469 1.00 98.50 80 LEU A CA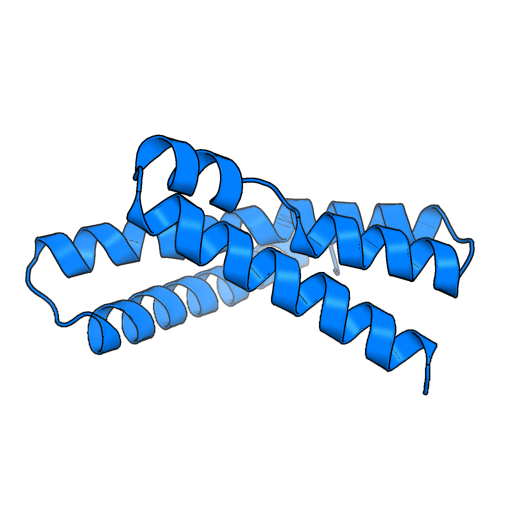 1
ATOM 607 C C . LEU A 1 80 ? -15.671 -5.135 11.745 1.00 98.50 80 LEU A C 1
ATOM 609 O O . LEU A 1 80 ? -16.258 -5.489 12.767 1.00 98.50 80 LEU A O 1
ATOM 613 N N . LEU A 1 81 ? -14.999 -3.980 11.674 1.00 98.44 81 LEU A N 1
ATOM 614 C CA . LEU A 1 81 ? -14.887 -3.059 12.810 1.00 98.44 81 LEU A CA 1
ATOM 615 C C . LEU A 1 81 ? -16.245 -2.513 13.267 1.00 98.44 81 LEU A C 1
ATOM 617 O O . LEU A 1 81 ? -16.521 -2.483 14.463 1.00 98.44 81 LEU A O 1
ATOM 621 N N . ARG A 1 82 ? -17.125 -2.122 12.334 1.00 98.19 82 ARG A N 1
ATOM 622 C CA . ARG A 1 82 ? -18.485 -1.642 12.659 1.00 98.19 82 ARG A CA 1
ATOM 623 C C . ARG A 1 82 ? -19.361 -2.718 13.305 1.00 98.19 82 ARG A C 1
ATOM 625 O O . ARG A 1 82 ? -20.330 -2.377 13.971 1.00 98.19 82 ARG A O 1
ATOM 632 N N . ARG A 1 83 ? -19.019 -3.999 13.136 1.00 97.81 83 ARG A N 1
ATOM 633 C CA . ARG A 1 83 ? -19.657 -5.137 13.823 1.00 97.81 83 ARG A CA 1
ATOM 634 C C . ARG A 1 83 ? -19.056 -5.432 15.203 1.00 97.81 83 ARG A C 1
ATOM 636 O O . ARG A 1 83 ? -19.435 -6.419 15.820 1.00 97.81 83 ARG A O 1
ATOM 643 N N . GLY A 1 84 ? -18.121 -4.611 15.683 1.00 97.94 84 GLY A N 1
ATOM 644 C CA . GLY A 1 84 ? -17.484 -4.778 16.991 1.00 97.94 84 GLY A CA 1
ATOM 645 C C . GLY A 1 84 ? -16.387 -5.845 17.028 1.00 97.94 84 GLY A C 1
ATOM 646 O O . GLY A 1 84 ? -15.933 -6.209 18.110 1.00 97.94 84 GLY A O 1
ATOM 647 N N . ILE A 1 85 ? -15.941 -6.355 15.874 1.00 98.25 85 ILE A N 1
ATOM 648 C CA . ILE A 1 85 ? -14.827 -7.308 15.822 1.00 98.25 85 ILE A CA 1
ATOM 649 C C . ILE A 1 85 ? -13.539 -6.580 16.212 1.00 98.25 85 ILE A C 1
ATOM 651 O O . ILE A 1 85 ? -13.271 -5.472 15.745 1.00 98.25 85 ILE A O 1
ATOM 655 N N . ASN A 1 86 ? -12.728 -7.219 17.059 1.00 98.19 86 ASN A N 1
ATOM 656 C CA . ASN A 1 86 ? -11.441 -6.685 17.494 1.00 98.19 86 ASN A CA 1
ATOM 657 C C . ASN A 1 86 ? -10.553 -6.302 16.295 1.00 98.19 86 ASN A C 1
ATOM 659 O O . ASN A 1 86 ? -10.475 -7.047 15.320 1.00 98.19 86 ASN A O 1
ATOM 663 N N . PHE A 1 87 ? -9.836 -5.180 16.404 1.00 98.00 87 PHE A N 1
ATOM 664 C CA . PHE A 1 87 ? -8.984 -4.645 15.341 1.00 98.00 87 PHE A CA 1
ATOM 665 C C . PHE A 1 87 ? -8.027 -5.674 14.725 1.00 98.00 87 PHE A C 1
ATOM 667 O O . PHE A 1 87 ? -7.978 -5.793 13.504 1.00 98.00 87 PHE A O 1
ATOM 674 N N . TYR A 1 88 ? -7.293 -6.437 15.539 1.00 98.31 88 TYR A N 1
ATOM 675 C CA . TYR A 1 88 ? -6.297 -7.386 15.031 1.00 98.31 88 TYR A CA 1
ATOM 676 C C . TYR A 1 88 ? -6.950 -8.562 14.301 1.00 98.31 88 TYR A C 1
ATOM 678 O O . TYR A 1 88 ? -6.455 -9.009 13.268 1.00 98.31 88 TYR A O 1
ATOM 686 N N . VAL A 1 89 ? -8.100 -9.022 14.799 1.00 98.31 89 VAL A N 1
A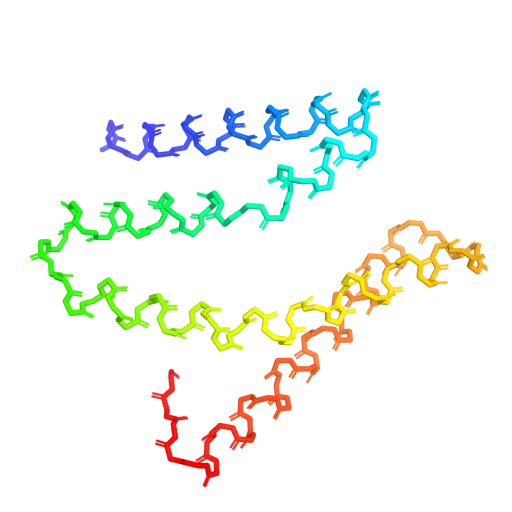TOM 687 C CA . VAL A 1 89 ? -8.892 -10.073 14.146 1.00 98.31 89 VAL A CA 1
ATOM 688 C C . VAL A 1 89 ? -9.484 -9.553 12.837 1.00 98.31 89 VAL A C 1
ATOM 690 O O . VAL A 1 89 ? -9.388 -10.221 11.811 1.00 98.31 89 VAL A O 1
ATOM 693 N N . ALA A 1 90 ? -10.046 -8.343 12.845 1.00 98.50 90 ALA A N 1
ATOM 694 C CA . ALA A 1 90 ? -10.588 -7.698 11.656 1.00 98.50 90 ALA A CA 1
ATOM 695 C C . ALA A 1 90 ? -9.509 -7.500 10.583 1.00 98.50 90 ALA A C 1
ATOM 697 O O . ALA A 1 90 ? -9.760 -7.814 9.424 1.00 98.50 90 ALA A O 1
ATOM 698 N N . LEU A 1 91 ? -8.304 -7.074 10.980 1.00 98.44 91 LEU A N 1
ATOM 699 C CA . LEU A 1 91 ? -7.137 -6.925 10.112 1.00 98.44 91 LEU A CA 1
ATOM 700 C C . LEU A 1 91 ? -6.722 -8.256 9.475 1.00 98.44 91 LEU A C 1
ATOM 702 O O . LEU A 1 91 ? -6.480 -8.312 8.270 1.00 98.44 91 LEU A O 1
ATOM 706 N N . ALA A 1 92 ? -6.641 -9.329 10.266 1.00 98.50 92 ALA A N 1
ATOM 707 C CA . ALA A 1 92 ? -6.277 -10.651 9.763 1.00 98.50 92 ALA A CA 1
ATOM 708 C C . ALA A 1 92 ? -7.330 -11.189 8.779 1.00 98.50 92 ALA A C 1
ATOM 710 O O . ALA A 1 92 ? -6.983 -11.657 7.696 1.00 98.50 92 ALA A O 1
ATOM 711 N N . LEU A 1 93 ? -8.617 -11.068 9.119 1.00 98.50 93 LEU A N 1
ATOM 712 C CA . LEU A 1 93 ? -9.718 -11.517 8.267 1.00 98.50 93 LEU A CA 1
ATOM 713 C C . LEU A 1 93 ? -9.819 -10.704 6.973 1.00 98.50 93 LEU A C 1
ATOM 715 O O . LEU A 1 93 ? -9.918 -11.294 5.899 1.00 98.50 93 LEU A O 1
ATOM 719 N N . SER A 1 94 ? -9.760 -9.371 7.037 1.00 98.50 94 SER A N 1
ATOM 720 C CA . SER A 1 94 ? -9.817 -8.524 5.840 1.00 98.50 94 SER A CA 1
ATOM 721 C C . SER A 1 94 ? -8.629 -8.783 4.914 1.00 98.50 94 SER A C 1
ATOM 723 O O . SER A 1 94 ? -8.811 -8.864 3.699 1.00 98.50 94 SER A O 1
ATOM 725 N N . SER A 1 95 ? -7.434 -8.985 5.478 1.00 98.31 95 SER A N 1
ATOM 726 C CA . SER A 1 95 ? -6.239 -9.370 4.719 1.00 98.31 95 SER A CA 1
ATOM 727 C C . SER A 1 95 ? -6.402 -10.749 4.078 1.00 98.31 95 SER A C 1
ATOM 729 O O . SER A 1 95 ? -6.105 -10.909 2.899 1.00 98.31 95 SER A O 1
ATOM 731 N N . GLY A 1 96 ? -6.934 -11.731 4.811 1.00 98.38 96 GLY A N 1
ATOM 732 C CA . GLY A 1 96 ? -7.183 -13.078 4.292 1.00 98.38 96 GLY A CA 1
ATOM 733 C C . GLY A 1 96 ? -8.176 -13.092 3.127 1.00 98.38 96 GLY A C 1
ATOM 734 O O . GLY A 1 96 ? -7.913 -13.706 2.094 1.00 98.38 96 GLY A O 1
ATOM 735 N N . VAL A 1 97 ? -9.287 -12.357 3.245 1.00 98.25 97 VAL A N 1
ATOM 736 C CA . VAL A 1 97 ? -10.282 -12.235 2.165 1.00 98.25 97 VAL A CA 1
ATOM 737 C C . VAL A 1 97 ? -9.694 -11.496 0.959 1.00 98.25 97 VAL A C 1
ATOM 739 O O . VAL A 1 97 ? -9.912 -11.909 -0.178 1.00 98.25 97 VAL A O 1
ATOM 742 N N . MET A 1 98 ? -8.894 -10.449 1.184 1.00 98.38 98 MET A N 1
ATOM 743 C CA . MET A 1 98 ? -8.165 -9.763 0.116 1.00 98.38 98 MET A CA 1
ATOM 744 C C . MET A 1 98 ? -7.210 -10.719 -0.616 1.00 98.38 98 MET A C 1
ATOM 746 O O . MET A 1 98 ? -7.215 -10.754 -1.843 1.00 98.38 98 MET A O 1
ATOM 750 N N . MET A 1 99 ? -6.430 -11.535 0.103 1.00 98.12 99 MET A N 1
ATOM 751 C CA . MET A 1 99 ? -5.523 -12.524 -0.498 1.00 98.12 99 MET A CA 1
ATOM 752 C C . MET A 1 99 ? -6.268 -13.580 -1.325 1.00 98.12 99 MET A C 1
ATOM 754 O O . MET A 1 99 ? -5.821 -13.929 -2.417 1.00 98.12 99 MET A O 1
ATOM 758 N N . ALA A 1 100 ? -7.428 -14.049 -0.857 1.00 97.81 100 ALA A N 1
ATOM 759 C CA . ALA A 1 100 ? -8.295 -14.919 -1.652 1.00 97.81 100 ALA A CA 1
ATOM 760 C C . ALA A 1 100 ? -8.784 -14.213 -2.932 1.00 97.81 100 ALA A C 1
ATOM 762 O O . ALA A 1 100 ? -8.798 -14.812 -4.008 1.00 97.81 100 ALA A O 1
ATOM 763 N N . GLY A 1 101 ? -9.110 -12.921 -2.833 1.00 97.56 101 GLY A N 1
ATOM 764 C CA . GLY A 1 101 ? -9.438 -12.069 -3.975 1.00 97.56 101 GLY A CA 1
ATOM 765 C C . GLY A 1 101 ? -8.298 -11.948 -4.987 1.00 97.56 101 GLY A C 1
ATOM 766 O O . 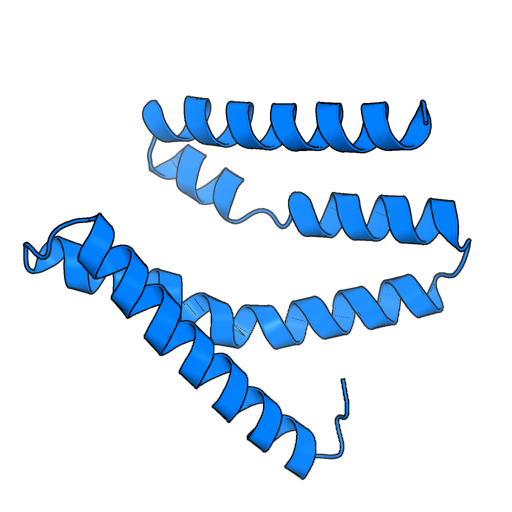GLY A 1 101 ? -8.542 -12.086 -6.181 1.00 97.56 101 GLY A O 1
ATOM 767 N N . TYR A 1 102 ? -7.055 -11.772 -4.530 1.00 96.44 102 TYR A N 1
ATOM 768 C CA . TYR A 1 102 ? -5.869 -11.804 -5.393 1.00 96.44 102 TYR A CA 1
ATOM 769 C C . TYR A 1 102 ? -5.734 -13.135 -6.131 1.00 96.44 102 TYR A C 1
ATOM 771 O O . TYR A 1 102 ? -5.574 -13.139 -7.348 1.00 96.44 102 TYR A O 1
ATOM 779 N N . ALA A 1 103 ? -5.839 -14.263 -5.421 1.00 95.44 103 ALA A N 1
ATOM 780 C CA . ALA A 1 103 ? -5.746 -15.584 -6.038 1.00 95.44 103 ALA A CA 1
ATOM 781 C C . ALA A 1 103 ? -6.827 -15.781 -7.114 1.00 95.44 103 ALA A C 1
ATOM 783 O O . ALA A 1 103 ? -6.528 -16.200 -8.231 1.00 95.44 103 ALA A O 1
ATOM 784 N N . PHE A 1 104 ? -8.073 -15.410 -6.809 1.00 95.38 104 PHE A N 1
ATOM 785 C CA . PHE A 1 104 ? -9.181 -15.472 -7.759 1.00 95.38 104 PHE A CA 1
ATOM 786 C C . PHE A 1 104 ? -8.968 -14.555 -8.973 1.00 95.38 104 PHE A C 1
ATOM 788 O O . PHE A 1 104 ? -9.169 -14.975 -10.113 1.00 95.38 104 PHE A O 1
ATOM 795 N N . PHE A 1 105 ? -8.517 -13.323 -8.747 1.00 94.94 105 PHE A N 1
ATOM 796 C CA . PHE A 1 105 ? -8.254 -12.357 -9.809 1.00 94.94 105 PHE A CA 1
ATOM 797 C C . PHE A 1 105 ? -7.121 -12.816 -10.738 1.00 94.94 105 PHE A C 1
ATOM 799 O O . PHE A 1 105 ? -7.266 -12.748 -11.958 1.00 94.94 105 PHE A O 1
ATOM 806 N N . SER A 1 106 ? -6.043 -13.384 -10.192 1.00 92.19 106 SER A N 1
ATOM 807 C CA . SER A 1 106 ? -4.957 -13.970 -10.986 1.00 92.19 106 SER A CA 1
ATOM 808 C C . SER A 1 106 ? -5.428 -15.155 -11.836 1.00 92.19 106 SER A C 1
ATOM 810 O O . SER A 1 106 ? -5.024 -15.282 -12.993 1.00 92.19 106 SER A O 1
ATOM 812 N N . LEU A 1 107 ? -6.334 -15.996 -11.318 1.00 92.38 107 LEU A N 1
ATOM 813 C CA . LEU A 1 107 ? -6.950 -17.065 -12.112 1.00 92.38 107 LEU A CA 1
ATOM 814 C C . LEU A 1 107 ? -7.755 -16.497 -13.287 1.00 92.38 107 LEU A C 1
ATOM 816 O O . LEU A 1 107 ? -7.658 -17.022 -14.396 1.00 92.38 107 LEU A O 1
ATOM 820 N N . ILE A 1 108 ? -8.512 -15.417 -13.075 1.00 92.38 108 ILE A N 1
ATOM 821 C CA . ILE A 1 108 ? -9.249 -14.737 -14.148 1.00 92.38 108 ILE A CA 1
ATOM 822 C C . ILE A 1 108 ? -8.284 -14.188 -15.201 1.00 92.38 108 ILE A C 1
ATOM 824 O O . ILE A 1 108 ? -8.440 -14.503 -16.378 1.00 92.38 108 ILE A O 1
ATOM 828 N N . LEU A 1 109 ? -7.269 -13.422 -14.793 1.00 91.19 109 LEU A N 1
ATOM 829 C CA . LEU A 1 109 ? -6.284 -12.840 -15.711 1.00 91.19 109 LEU A CA 1
ATOM 830 C C . LEU A 1 109 ? -5.598 -13.908 -16.570 1.00 91.19 109 LEU A C 1
ATOM 832 O O . LEU A 1 109 ? -5.480 -13.738 -17.785 1.00 91.19 109 LEU A O 1
ATOM 836 N N . SER A 1 110 ? -5.251 -15.050 -15.967 1.00 88.81 110 SER A N 1
ATOM 837 C CA . SER A 1 110 ? -4.628 -16.162 -16.687 1.00 88.81 110 SER A CA 1
ATOM 838 C C . SER A 1 110 ? -5.511 -16.724 -17.809 1.00 88.81 110 SER A C 1
ATOM 840 O O . SER A 1 110 ? -4.994 -17.109 -18.858 1.00 88.81 110 SER A O 1
ATOM 842 N N . LYS A 1 111 ? -6.844 -16.715 -17.637 1.00 88.38 111 LYS A N 1
ATOM 843 C CA . LYS A 1 111 ? -7.807 -17.149 -18.666 1.00 88.38 111 LYS A CA 1
ATOM 844 C C . LYS A 1 111 ? -7.897 -16.172 -19.836 1.00 88.38 111 LYS A C 1
ATOM 846 O O . LYS A 1 111 ? -8.179 -16.597 -20.949 1.00 88.38 111 LYS A O 1
ATOM 851 N N . PHE A 1 112 ? -7.630 -14.891 -19.596 1.00 86.62 112 PHE A N 1
ATOM 852 C CA . PHE A 1 112 ? -7.569 -13.856 -20.632 1.00 86.62 112 PHE A CA 1
ATOM 853 C C . PHE A 1 112 ? -6.178 -13.726 -21.272 1.00 86.62 112 PHE A C 1
ATOM 855 O O . PHE A 1 112 ? -5.938 -12.797 -22.038 1.00 86.62 112 PHE A O 1
ATOM 862 N N . GLY A 1 113 ? -5.248 -14.641 -20.971 1.00 79.88 113 GLY A N 1
ATOM 863 C CA . GLY A 1 113 ? -3.892 -14.627 -21.524 1.00 79.88 113 GLY A CA 1
ATOM 864 C C . GLY A 1 113 ? -2.974 -13.564 -20.915 1.00 79.88 113 GLY A C 1
ATOM 865 O O . GLY A 1 113 ? -1.833 -13.430 -21.353 1.00 79.88 113 GLY A O 1
ATOM 866 N N . VAL A 1 114 ? -3.428 -12.839 -19.888 1.00 79.38 114 VAL A N 1
ATOM 867 C CA . VAL A 1 114 ? -2.602 -11.883 -19.147 1.00 79.38 114 VAL A CA 1
ATOM 868 C C . VAL A 1 114 ? -1.823 -12.658 -18.086 1.00 79.38 114 VAL A C 1
ATOM 870 O O . VAL A 1 114 ? -2.367 -13.044 -17.051 1.00 79.38 114 VAL A O 1
ATOM 873 N N . ARG A 1 115 ? -0.544 -12.924 -18.363 1.00 66.19 115 ARG A N 1
ATOM 874 C CA . ARG A 1 115 ? 0.416 -13.444 -17.382 1.00 66.19 115 ARG A CA 1
ATOM 875 C C . ARG A 1 115 ? 1.246 -12.267 -16.877 1.00 66.19 115 ARG A C 1
ATOM 877 O O . ARG A 1 115 ? 2.150 -11.826 -17.578 1.00 66.19 115 ARG A O 1
ATOM 884 N N . LEU A 1 116 ? 0.854 -11.738 -15.721 1.00 61.75 116 LEU A N 1
ATOM 885 C CA . LEU A 1 116 ? 1.632 -10.781 -14.932 1.00 61.75 116 LEU A CA 1
ATOM 886 C C . LEU A 1 116 ? 2.605 -11.519 -14.011 1.00 61.75 116 LEU A C 1
ATOM 888 O O . LEU A 1 116 ? 2.217 -12.608 -13.525 1.00 61.75 116 LEU A O 1
#

Mean predicted aligned error: 3.78 Å

Nearest PDB structures (foldseek):
  5mm1-assembly1_A  TM=3.987E-01  e=6.742E-01  Pyrococcus furiosus DSM 3638

Sequence (116 aa):
MLRYIVKILVSSVIIVLVSEVSKKSGYIGGLIASLPLTSMLALFWLYNDTNSSSKVAELSTGILLFVLPSLIFFVAMPLLLRRGINFYVALALSSGVMMAGYAFFSLILSKFGVRL

Solvent-accessible surface area (backbone atoms only — not comparable to full-atom values): 6344 Å² total; per-residue (Å²): 108,70,72,58,53,52,56,50,53,56,52,52,50,50,55,50,52,52,52,59,47,31,75,77,33,66,67,61,20,49,55,60,69,69,49,60,58,70,56,53,50,51,44,52,50,49,30,77,73,63,77,36,69,66,62,41,51,50,52,50,52,50,47,61,60,57,48,61,34,51,49,46,27,74,53,40,31,60,55,34,44,76,69,70,42,54,68,71,60,23,52,52,51,17,50,51,54,19,52,52,37,42,56,53,50,51,56,53,36,49,75,73,70,48,82,129